Protein AF-A0A6C0K4X1-F1 (afdb_monomer)

Nearest PDB structures (foldseek):
  2qo4-assembly1_A  TM=7.470E-01  e=2.445E+00  Danio rerio
  8cht-assembly4_D  TM=3.781E-01  e=1.659E+00  Homo sapiens
  7yf1-assembly1_A  TM=4.188E-01  e=2.887E+00  Mus musculus

Structure (mmCIF, N/CA/C/O backbone):
data_AF-A0A6C0K4X1-F1
#
_entry.id   AF-A0A6C0K4X1-F1
#
loop_
_atom_site.group_PDB
_atom_site.id
_atom_site.type_symbol
_atom_site.label_atom_id
_atom_site.label_alt_id
_atom_site.label_comp_id
_atom_site.label_asym_id
_atom_site.label_entity_id
_atom_site.label_seq_id
_atom_site.pdbx_PDB_ins_code
_atom_site.Cartn_x
_atom_site.Cartn_y
_atom_site.Cartn_z
_atom_site.occupancy
_atom_site.B_iso_or_equiv
_atom_site.auth_seq_id
_atom_site.auth_comp_id
_atom_site.auth_asym_id
_atom_site.auth_atom_id
_atom_site.pdbx_PDB_model_num
ATOM 1 N N . MET A 1 1 ? -36.878 4.088 10.315 1.00 47.16 1 MET A N 1
ATOM 2 C CA . MET A 1 1 ? -35.437 4.393 10.457 1.00 47.16 1 MET A CA 1
ATOM 3 C C . MET A 1 1 ? -34.780 4.117 9.114 1.00 47.16 1 MET A C 1
ATOM 5 O O . MET A 1 1 ? -35.073 3.094 8.516 1.00 47.16 1 MET A O 1
ATOM 9 N N . SER A 1 2 ? -34.092 5.124 8.576 1.00 47.69 2 SER A N 1
ATOM 10 C CA . SER A 1 2 ? -33.962 5.392 7.135 1.00 47.69 2 SER A CA 1
ATOM 11 C C . SER A 1 2 ? -32.759 4.691 6.492 1.00 47.69 2 SER A C 1
ATOM 13 O O . SER A 1 2 ? -31.618 5.028 6.786 1.00 47.69 2 SER A O 1
ATOM 15 N N . THR A 1 3 ? -33.021 3.761 5.573 1.00 51.16 3 THR A N 1
ATOM 16 C CA . THR A 1 3 ? -32.042 3.069 4.712 1.00 51.16 3 THR A CA 1
ATOM 17 C C . THR A 1 3 ? -31.481 3.947 3.583 1.00 51.16 3 THR A C 1
ATOM 19 O O . THR A 1 3 ? -30.518 3.566 2.926 1.00 51.16 3 THR A O 1
ATOM 22 N N . ALA A 1 4 ? -32.034 5.144 3.363 1.00 44.00 4 ALA A N 1
ATOM 23 C CA . ALA A 1 4 ? -31.631 6.028 2.268 1.00 44.00 4 ALA A CA 1
ATOM 24 C C . ALA A 1 4 ? -30.317 6.794 2.531 1.00 44.00 4 ALA A C 1
ATOM 26 O O . ALA A 1 4 ? -29.646 7.207 1.589 1.00 44.00 4 ALA A O 1
ATOM 27 N N . ALA A 1 5 ? -29.923 6.977 3.796 1.00 45.34 5 ALA A N 1
ATOM 28 C CA . ALA A 1 5 ? -28.761 7.797 4.152 1.00 45.34 5 ALA A CA 1
ATOM 29 C C . ALA A 1 5 ? -27.414 7.129 3.811 1.00 45.34 5 ALA A C 1
ATOM 31 O O . ALA A 1 5 ? -26.460 7.813 3.440 1.00 45.34 5 ALA A O 1
ATOM 32 N N . THR A 1 6 ? -27.337 5.798 3.880 1.00 49.03 6 THR A N 1
ATOM 33 C CA . THR A 1 6 ? -26.091 5.046 3.657 1.00 49.03 6 THR A CA 1
ATOM 34 C C . THR A 1 6 ? -25.711 4.985 2.175 1.00 49.03 6 THR A C 1
ATOM 36 O O . THR A 1 6 ? -24.545 5.147 1.826 1.00 49.03 6 THR A O 1
ATOM 39 N N . ALA A 1 7 ? -26.697 4.842 1.282 1.00 43.00 7 ALA A N 1
ATOM 40 C CA . ALA A 1 7 ? -26.463 4.773 -0.164 1.00 43.00 7 ALA A CA 1
ATOM 41 C C . ALA A 1 7 ? -25.943 6.102 -0.748 1.00 43.00 7 ALA A C 1
ATOM 43 O O . ALA A 1 7 ? -25.093 6.108 -1.638 1.00 43.00 7 ALA A O 1
ATOM 44 N N . ILE A 1 8 ? -26.402 7.238 -0.209 1.00 45.62 8 ILE A N 1
ATOM 45 C CA . ILE A 1 8 ? -25.968 8.574 -0.643 1.00 45.62 8 ILE A CA 1
ATOM 46 C C . ILE A 1 8 ? -24.494 8.819 -0.269 1.00 45.62 8 ILE A C 1
ATOM 48 O O . ILE A 1 8 ? -23.747 9.400 -1.056 1.00 45.62 8 ILE A O 1
ATOM 52 N N . PHE A 1 9 ? -24.035 8.308 0.880 1.00 46.53 9 PHE A N 1
ATOM 53 C CA . PHE A 1 9 ? -22.636 8.428 1.310 1.00 46.53 9 PHE A CA 1
ATOM 54 C C . PHE A 1 9 ? -21.652 7.675 0.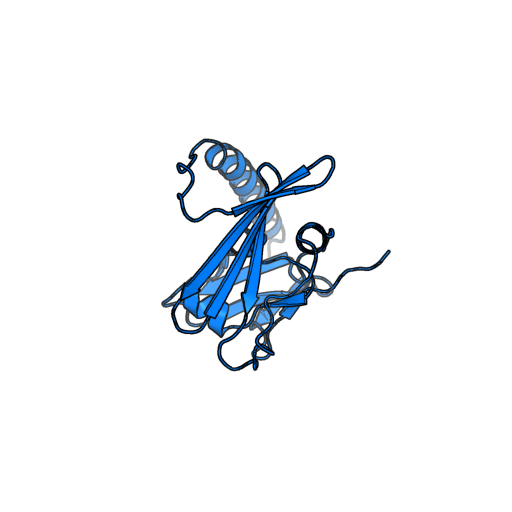396 1.00 46.53 9 PHE A C 1
ATOM 56 O O . PHE A 1 9 ? -20.567 8.187 0.112 1.00 46.53 9 PHE A O 1
ATOM 63 N N . CYS A 1 10 ? -22.031 6.499 -0.117 1.00 46.94 10 CYS A N 1
ATOM 64 C CA . CYS A 1 10 ? -21.198 5.723 -1.043 1.00 46.94 10 CYS A CA 1
ATOM 65 C C . CYS A 1 10 ? -21.019 6.425 -2.401 1.00 46.94 10 CYS A C 1
ATOM 67 O O . CYS A 1 10 ? -19.907 6.476 -2.927 1.00 46.94 10 CYS A O 1
ATOM 69 N N . ILE A 1 11 ? -22.084 7.028 -2.943 1.00 49.22 11 ILE A N 1
ATOM 70 C CA . ILE A 1 11 ? -22.049 7.707 -4.252 1.00 49.22 11 ILE A CA 1
ATOM 71 C C . ILE A 1 11 ? -21.223 9.002 -4.183 1.00 49.22 11 ILE A C 1
ATOM 73 O O . ILE A 1 11 ? -20.437 9.292 -5.087 1.00 49.22 11 ILE A O 1
ATOM 77 N N . VAL A 1 12 ? -21.335 9.760 -3.086 1.00 51.06 12 VAL A N 1
ATOM 78 C CA . VAL A 1 12 ? -20.541 10.985 -2.886 1.00 51.06 12 VAL A CA 1
ATOM 79 C C . VAL A 1 12 ? -19.050 10.663 -2.723 1.00 51.06 12 VAL A C 1
ATOM 81 O O . VAL A 1 12 ? -18.215 11.373 -3.286 1.00 51.06 12 VAL A O 1
ATOM 84 N N . ARG A 1 13 ? -18.694 9.567 -2.034 1.00 50.50 13 ARG A N 1
ATOM 85 C CA . ARG A 1 13 ? -17.297 9.105 -1.937 1.00 50.50 13 ARG A CA 1
ATOM 86 C C . ARG A 1 13 ? -16.724 8.697 -3.300 1.00 50.50 13 ARG A C 1
ATOM 88 O O . ARG A 1 13 ? -15.624 9.134 -3.628 1.00 50.50 13 ARG A O 1
ATOM 95 N N . ALA A 1 14 ? -17.482 7.972 -4.126 1.00 49.84 14 ALA A N 1
ATOM 96 C CA . ALA A 1 14 ? -17.052 7.595 -5.478 1.00 49.84 14 ALA A CA 1
ATOM 97 C C . ALA A 1 14 ? -16.777 8.816 -6.383 1.00 49.84 14 ALA A C 1
ATOM 99 O O . ALA A 1 14 ? -15.777 8.853 -7.096 1.00 49.84 14 ALA A O 1
ATOM 100 N N . ALA A 1 15 ? -17.603 9.866 -6.310 1.00 46.50 15 ALA A N 1
ATOM 101 C CA . ALA A 1 15 ? -17.414 11.080 -7.111 1.00 46.50 15 ALA A CA 1
ATOM 102 C C . ALA A 1 15 ? -16.182 11.916 -6.694 1.00 46.50 15 ALA A C 1
ATOM 104 O O . ALA A 1 15 ? -15.564 12.581 -7.531 1.00 46.50 15 ALA A O 1
ATOM 105 N N . ILE A 1 16 ? -15.799 11.880 -5.412 1.00 53.22 16 ILE A N 1
ATOM 106 C CA . ILE A 1 16 ? -14.590 12.552 -4.903 1.00 53.22 16 ILE A CA 1
ATOM 107 C C . ILE A 1 16 ? -13.319 11.823 -5.373 1.00 53.22 16 ILE A C 1
ATOM 109 O O . ILE A 1 16 ? -12.329 12.481 -5.701 1.00 53.22 16 ILE A O 1
ATOM 113 N N . ILE A 1 17 ? -13.367 10.491 -5.477 1.00 52.25 17 ILE A N 1
ATOM 114 C CA . ILE A 1 17 ? -12.267 9.655 -5.984 1.00 52.25 17 ILE A CA 1
ATOM 115 C C . ILE A 1 17 ? -11.949 10.009 -7.448 1.00 52.25 17 ILE A C 1
ATOM 117 O O . ILE A 1 17 ? -10.793 10.273 -7.777 1.00 52.25 17 ILE A O 1
ATOM 121 N N . VAL A 1 18 ? -12.969 10.155 -8.305 1.00 52.44 18 VAL A N 1
ATOM 122 C CA . VAL A 1 18 ? -12.783 10.491 -9.734 1.00 52.44 18 VAL A CA 1
ATOM 123 C C . VAL A 1 18 ? -12.169 11.884 -9.936 1.00 52.44 18 VAL A C 1
ATOM 125 O O . VAL A 1 18 ? -11.308 12.070 -10.795 1.00 52.44 18 VAL A O 1
ATOM 128 N N . LYS A 1 19 ? -12.555 12.879 -9.125 1.00 46.34 19 LYS A N 1
ATOM 129 C CA . LYS A 1 19 ? -11.988 14.238 -9.229 1.00 46.34 19 LYS A CA 1
ATOM 130 C C . LYS A 1 19 ? -10.528 14.323 -8.784 1.00 46.34 19 LYS A C 1
ATOM 132 O O . LYS A 1 19 ? -9.788 15.143 -9.320 1.00 46.34 19 LYS A O 1
ATOM 137 N N . ARG A 1 20 ? -10.108 13.503 -7.817 1.00 51.53 20 ARG A N 1
ATOM 138 C CA . ARG A 1 20 ? -8.706 13.451 -7.371 1.00 51.53 20 ARG A CA 1
ATOM 139 C C . ARG A 1 20 ? -7.795 12.750 -8.375 1.00 51.53 20 ARG A C 1
ATOM 141 O O . ARG A 1 20 ? -6.651 13.175 -8.517 1.00 51.53 20 ARG A O 1
ATOM 148 N N . TRP A 1 21 ? -8.321 11.776 -9.119 1.00 49.75 21 TRP A N 1
ATOM 149 C CA . TRP A 1 21 ? -7.597 11.082 -10.188 1.00 49.75 21 TRP A 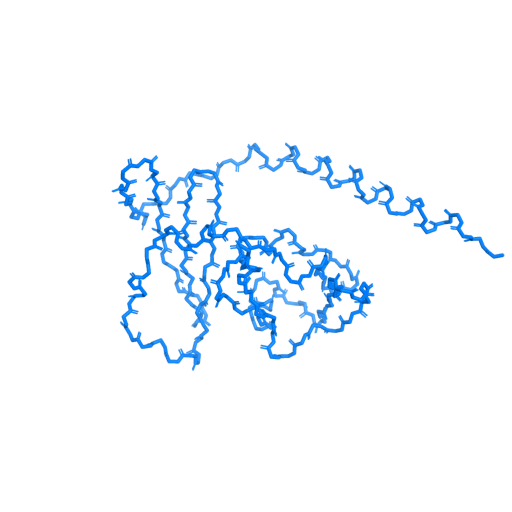CA 1
ATOM 150 C C . TRP A 1 21 ? -7.055 12.061 -11.246 1.00 49.75 21 TRP A C 1
ATOM 152 O O . TRP A 1 21 ? -5.888 11.999 -11.613 1.00 49.75 21 TRP A O 1
ATOM 162 N N . PHE A 1 22 ? -7.842 13.074 -11.627 1.00 44.03 22 PHE A N 1
ATOM 163 C CA . PHE A 1 22 ? -7.405 14.093 -12.593 1.00 44.03 22 PHE A CA 1
ATOM 164 C C . PHE A 1 22 ? -6.337 15.067 -12.071 1.00 44.03 22 PHE A C 1
ATOM 166 O O . PHE A 1 22 ? -5.578 15.615 -12.865 1.00 44.03 22 PHE A O 1
ATOM 173 N N . ALA A 1 23 ? -6.251 15.300 -10.759 1.00 47.38 23 ALA A N 1
ATOM 174 C CA . ALA A 1 23 ? -5.294 16.257 -10.198 1.00 47.38 23 ALA A CA 1
ATOM 175 C C . ALA A 1 23 ? -3.887 15.658 -10.007 1.00 47.38 23 ALA A C 1
ATOM 177 O O . ALA A 1 23 ? -2.899 16.393 -10.023 1.00 47.38 23 ALA A O 1
ATOM 178 N N . SER A 1 24 ? -3.784 14.333 -9.852 1.00 45.47 24 SER A N 1
ATOM 179 C CA . SER A 1 24 ? -2.508 13.639 -9.623 1.00 45.47 24 SER A CA 1
ATOM 180 C C . SER A 1 24 ? -1.648 13.503 -10.887 1.00 45.47 24 SER A C 1
ATOM 182 O O . SER A 1 24 ? -0.433 13.357 -10.788 1.00 45.47 24 SER A O 1
ATOM 184 N N . VAL A 1 25 ? -2.246 13.611 -12.075 1.00 46.22 25 VAL A N 1
ATOM 185 C CA . VAL A 1 25 ? -1.567 13.407 -13.370 1.00 46.22 25 VAL A CA 1
ATOM 186 C C . VAL A 1 25 ? -0.605 14.557 -13.735 1.00 46.22 25 VAL A C 1
ATOM 188 O O . VAL A 1 25 ? 0.241 14.410 -14.613 1.00 46.22 25 VAL A O 1
ATOM 191 N N . CYS A 1 26 ? -0.658 15.707 -13.052 1.00 41.03 26 CYS A N 1
ATOM 192 C CA . CYS A 1 26 ? 0.043 16.918 -13.508 1.00 41.03 26 CYS A CA 1
ATOM 193 C C . CYS A 1 26 ? 1.270 17.356 -12.688 1.00 41.03 26 CYS A C 1
ATOM 195 O O . CYS A 1 26 ? 1.823 18.416 -12.974 1.00 41.03 26 CYS A O 1
ATOM 197 N N . SER A 1 27 ? 1.738 16.582 -11.703 1.00 41.19 27 SER A N 1
ATOM 198 C CA . SER A 1 27 ? 2.916 16.957 -10.896 1.00 41.19 27 SER A CA 1
ATOM 199 C C . SER A 1 27 ? 4.064 15.966 -11.097 1.00 41.19 27 SER A C 1
ATOM 201 O O . SER A 1 27 ? 4.176 14.990 -10.364 1.00 41.19 27 SER A O 1
ATOM 203 N N . ARG A 1 28 ? 4.919 16.199 -12.103 1.00 49.94 28 ARG A N 1
ATOM 204 C CA . ARG A 1 28 ? 6.089 15.347 -12.383 1.00 49.94 28 ARG A CA 1
ATOM 205 C C . ARG A 1 28 ? 7.311 15.792 -11.561 1.00 49.94 28 ARG A C 1
ATOM 207 O O . ARG A 1 28 ? 7.795 16.902 -11.784 1.00 49.94 28 ARG A O 1
ATOM 214 N N . PRO A 1 29 ? 7.854 14.960 -10.657 1.00 49.75 29 PRO A N 1
ATOM 215 C CA . PRO A 1 29 ? 9.195 15.163 -10.122 1.00 49.75 29 PRO A CA 1
ATOM 216 C C . PRO A 1 29 ? 10.256 14.811 -11.179 1.00 49.75 29 PRO A C 1
ATOM 218 O O . PRO A 1 29 ? 10.095 13.875 -11.960 1.00 49.75 29 PRO A O 1
ATOM 221 N N . THR A 1 30 ? 11.350 15.571 -11.218 1.00 46.56 30 THR A N 1
ATOM 222 C CA . THR A 1 30 ? 12.516 15.281 -12.068 1.00 46.56 30 THR A CA 1
ATOM 223 C C . THR A 1 30 ? 13.251 14.020 -11.586 1.00 46.56 30 THR A C 1
ATOM 225 O O . THR A 1 30 ? 13.360 13.834 -10.372 1.00 46.56 30 THR A O 1
ATOM 228 N N . PRO A 1 31 ? 13.784 13.177 -12.491 1.00 51.06 31 PRO A N 1
ATOM 229 C CA . PRO A 1 31 ? 14.424 11.913 -12.125 1.00 51.06 31 PRO A CA 1
ATOM 230 C C . PRO A 1 31 ? 15.745 12.111 -11.358 1.00 51.06 31 PRO A C 1
ATOM 232 O O . PRO A 1 31 ? 16.574 12.943 -11.726 1.00 51.06 31 PRO A O 1
ATOM 235 N N . ASP A 1 32 ? 15.923 11.326 -10.293 1.00 58.66 32 ASP A N 1
ATOM 236 C CA . ASP A 1 32 ? 17.105 11.293 -9.420 1.00 58.66 32 ASP A CA 1
ATOM 237 C C . ASP A 1 32 ? 18.291 10.582 -10.120 1.00 58.66 32 ASP A C 1
ATOM 239 O O . ASP A 1 32 ? 18.096 9.533 -10.738 1.00 58.66 32 ASP A O 1
ATOM 243 N N . PRO A 1 33 ? 19.530 11.104 -10.039 1.00 50.38 33 PRO A N 1
ATOM 244 C CA . 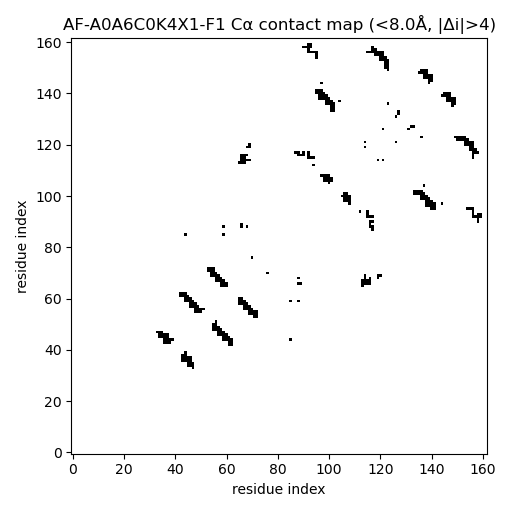PRO A 1 33 ? 20.710 10.514 -10.683 1.00 50.38 33 PRO A CA 1
ATOM 245 C C . PRO A 1 33 ? 21.122 9.118 -10.169 1.00 50.38 33 PRO A C 1
ATOM 247 O O . PRO A 1 33 ? 22.012 8.506 -10.755 1.00 50.38 33 PRO A O 1
ATOM 250 N N . SER A 1 34 ? 20.509 8.592 -9.105 1.00 63.88 34 SER A N 1
ATOM 251 C CA . SER A 1 34 ? 20.771 7.238 -8.583 1.00 63.88 34 SER A CA 1
ATOM 252 C C . SER A 1 34 ? 20.034 6.098 -9.312 1.00 63.88 34 SER A C 1
ATOM 254 O O . SER A 1 34 ? 20.190 4.933 -8.942 1.00 63.88 34 SER A O 1
ATOM 256 N N . ILE A 1 35 ? 19.251 6.408 -10.351 1.00 67.38 35 ILE A N 1
ATOM 257 C CA . ILE A 1 35 ? 18.452 5.438 -11.115 1.00 67.38 35 ILE A CA 1
ATOM 258 C C . ILE A 1 35 ? 19.334 4.619 -12.072 1.00 67.38 35 ILE A C 1
ATOM 260 O O . ILE A 1 35 ? 19.946 5.171 -12.988 1.00 67.38 35 ILE A O 1
ATOM 264 N N . GLN A 1 36 ? 19.348 3.290 -11.913 1.00 67.75 36 GLN A N 1
ATOM 265 C CA . GLN A 1 36 ? 19.890 2.377 -12.926 1.00 67.75 36 GLN A CA 1
ATOM 266 C C . GLN A 1 36 ? 18.785 2.039 -13.932 1.00 67.75 36 GLN A C 1
ATOM 268 O O . GLN A 1 36 ? 17.697 1.616 -13.542 1.00 67.75 36 GLN A O 1
ATOM 273 N N . LYS A 1 37 ? 19.054 2.256 -15.223 1.00 64.81 37 LYS A N 1
ATOM 274 C CA . LYS A 1 37 ? 18.162 1.852 -16.316 1.00 64.81 37 LYS A CA 1
ATOM 275 C C . LYS A 1 37 ? 18.549 0.453 -16.778 1.00 64.81 37 LYS A C 1
ATOM 277 O O . LYS A 1 37 ? 19.725 0.218 -17.053 1.00 64.81 37 LYS A O 1
ATOM 282 N N . VAL A 1 38 ? 17.573 -0.441 -16.862 1.00 65.00 38 VAL A N 1
ATOM 283 C CA . VAL A 1 38 ? 17.726 -1.780 -17.434 1.00 65.00 38 VAL A CA 1
ATOM 284 C C . VAL A 1 38 ? 16.834 -1.830 -18.669 1.00 65.00 38 VAL A C 1
ATOM 286 O O . VAL A 1 38 ? 15.630 -1.592 -18.580 1.00 65.00 38 VAL A O 1
ATOM 289 N N . GLU A 1 39 ? 17.444 -2.061 -19.827 1.00 57.88 39 GLU A N 1
ATOM 290 C CA . GLU A 1 39 ? 16.735 -2.228 -21.096 1.00 57.88 39 GLU A CA 1
ATOM 291 C C . GLU A 1 39 ? 16.543 -3.730 -21.335 1.00 57.88 39 GLU A C 1
ATOM 293 O O . GLU A 1 39 ? 17.520 -4.451 -21.533 1.00 57.88 39 GLU A O 1
ATOM 298 N N . GLU A 1 40 ? 15.296 -4.200 -21.282 1.00 59.09 40 GLU A N 1
ATOM 299 C CA . GLU A 1 40 ? 14.905 -5.558 -21.678 1.00 59.09 40 GLU A CA 1
ATOM 300 C C . GLU A 1 40 ? 13.870 -5.455 -22.801 1.00 59.09 40 GLU A C 1
ATOM 302 O O . GLU A 1 40 ? 12.795 -4.910 -22.570 1.00 59.09 40 GLU A O 1
ATOM 307 N N . ASP A 1 41 ? 14.254 -5.943 -23.988 1.00 57.75 41 ASP A N 1
ATOM 308 C CA . ASP A 1 41 ? 13.573 -6.261 -25.265 1.00 57.75 41 ASP A CA 1
ATOM 309 C C . ASP A 1 41 ? 12.215 -5.655 -25.697 1.00 57.75 41 ASP A C 1
ATOM 311 O O . ASP A 1 41 ? 11.848 -5.850 -26.848 1.00 57.75 41 ASP A O 1
ATOM 315 N N . GLU A 1 42 ? 11.501 -4.865 -24.897 1.00 62.81 42 GLU A N 1
ATOM 316 C CA . GLU A 1 42 ? 10.375 -3.999 -25.304 1.00 62.81 42 GLU A CA 1
ATOM 317 C C . GLU A 1 42 ? 9.912 -3.029 -24.190 1.00 62.81 42 GLU A C 1
ATOM 319 O O . GLU A 1 42 ? 9.092 -2.146 -24.446 1.00 62.81 42 GLU A O 1
ATOM 324 N N . HIS A 1 43 ? 10.468 -3.120 -22.970 1.00 64.19 43 HIS A N 1
ATOM 325 C CA . HIS A 1 43 ? 10.116 -2.263 -21.834 1.00 64.19 43 HIS A CA 1
ATOM 326 C C . HIS A 1 43 ? 11.361 -1.642 -21.185 1.00 64.19 43 HIS A C 1
ATOM 328 O O . HIS A 1 43 ? 12.360 -2.307 -20.914 1.00 64.19 43 HIS A O 1
ATOM 334 N N . THR A 1 44 ? 11.303 -0.335 -20.914 1.00 77.00 44 THR A N 1
ATOM 335 C CA . THR A 1 44 ? 12.358 0.355 -20.160 1.00 77.00 44 THR A CA 1
ATOM 336 C C . THR A 1 44 ? 12.023 0.300 -18.680 1.00 77.00 44 THR A C 1
ATOM 338 O O . THR A 1 44 ? 11.087 0.965 -18.235 1.00 77.00 44 THR A O 1
ATOM 341 N N . TYR A 1 45 ? 12.818 -0.443 -17.912 1.00 81.19 45 TYR A N 1
ATOM 342 C CA . TYR A 1 45 ? 12.702 -0.449 -16.462 1.00 81.19 45 TYR A CA 1
ATOM 343 C C . TYR A 1 45 ? 13.720 0.502 -15.843 1.00 81.19 45 TYR A C 1
ATOM 345 O O . TYR A 1 45 ? 14.874 0.613 -16.272 1.00 81.19 45 TYR A O 1
ATOM 353 N N . ALA A 1 46 ? 13.291 1.189 -14.793 1.00 85.50 46 ALA A N 1
ATOM 354 C CA . ALA A 1 46 ? 14.171 1.962 -13.933 1.00 85.50 46 ALA A CA 1
ATOM 355 C C . ALA A 1 46 ? 14.071 1.427 -12.511 1.00 85.50 46 ALA A C 1
ATOM 357 O O . ALA A 1 46 ? 12.977 1.260 -11.976 1.00 85.50 46 ALA A O 1
ATOM 358 N N . GLU A 1 47 ? 15.215 1.183 -11.884 1.00 87.62 47 GLU A N 1
ATOM 359 C CA . GLU A 1 47 ? 15.267 0.638 -10.534 1.00 87.62 47 GLU A CA 1
ATOM 360 C C . GLU A 1 47 ? 16.044 1.563 -9.598 1.00 87.62 47 GLU A C 1
ATOM 362 O O . GLU A 1 47 ? 17.095 2.112 -9.948 1.00 87.62 47 GLU A O 1
ATOM 367 N N . THR A 1 48 ? 15.530 1.719 -8.377 1.00 91.50 48 THR A N 1
ATOM 368 C CA . THR A 1 48 ? 16.247 2.363 -7.278 1.00 91.50 48 THR A CA 1
ATOM 369 C C . THR A 1 48 ? 16.142 1.563 -5.994 1.00 91.50 48 THR A C 1
ATOM 371 O O . THR A 1 48 ? 15.121 0.954 -5.671 1.00 91.50 48 THR A O 1
ATOM 374 N N . TRP A 1 49 ? 17.222 1.616 -5.222 1.00 90.00 49 TRP A N 1
ATOM 375 C CA . TRP A 1 49 ? 17.303 1.024 -3.897 1.00 90.00 49 TRP A CA 1
ATOM 376 C C . TRP A 1 49 ? 17.442 2.126 -2.862 1.00 90.00 49 TRP A C 1
ATOM 378 O O . TRP A 1 49 ? 18.314 2.988 -2.975 1.00 90.00 49 TRP A O 1
ATOM 388 N N . LYS A 1 50 ? 16.616 2.076 -1.820 1.00 92.31 50 LYS A N 1
ATOM 389 C CA . LYS A 1 50 ? 16.688 3.013 -0.698 1.00 92.31 50 LYS A CA 1
ATOM 390 C C . LYS A 1 50 ? 16.664 2.247 0.614 1.00 92.31 50 LYS A C 1
ATOM 392 O O . LYS A 1 50 ? 15.783 1.423 0.829 1.00 92.31 50 LYS A O 1
ATOM 397 N N . SER A 1 51 ? 17.604 2.542 1.508 1.00 90.25 51 SER A N 1
ATOM 398 C CA . SER A 1 51 ? 17.532 2.089 2.897 1.00 90.25 51 SER A CA 1
ATOM 399 C C . SER A 1 51 ? 17.071 3.234 3.787 1.00 90.25 51 SER A C 1
ATOM 401 O O . SER A 1 51 ? 17.575 4.352 3.679 1.00 90.25 51 SER A O 1
ATOM 403 N N . GLU A 1 52 ? 16.100 2.971 4.655 1.00 91.62 52 GLU A N 1
ATOM 404 C CA . GLU A 1 52 ? 15.580 3.962 5.589 1.00 91.62 52 GLU A CA 1
ATOM 405 C C . GLU A 1 52 ? 15.105 3.283 6.875 1.00 91.62 52 GLU A C 1
ATOM 407 O O . GLU A 1 52 ? 14.278 2.381 6.832 1.00 91.62 52 GLU A O 1
ATOM 412 N N . LYS A 1 53 ? 15.629 3.713 8.033 1.00 89.06 53 LYS A N 1
ATOM 413 C CA . LYS A 1 53 ? 15.262 3.187 9.368 1.00 89.06 53 LYS A CA 1
ATOM 414 C C . LYS A 1 53 ? 15.278 1.648 9.469 1.00 89.06 53 LYS A C 1
ATOM 416 O O . LYS A 1 53 ? 14.456 1.057 10.159 1.00 89.06 53 LYS A O 1
ATOM 421 N N . GLY A 1 54 ? 16.218 1.000 8.780 1.00 87.75 54 GLY A N 1
ATOM 422 C CA . GLY A 1 54 ? 16.351 -0.461 8.749 1.00 87.75 54 GLY A CA 1
ATOM 423 C C . GLY A 1 54 ? 15.484 -1.159 7.698 1.00 87.75 54 GLY A C 1
ATOM 424 O O . GLY A 1 54 ? 15.768 -2.303 7.361 1.00 87.75 54 GLY A O 1
ATOM 425 N N . PHE A 1 55 ? 14.495 -0.478 7.120 1.00 91.31 55 PHE A N 1
ATOM 426 C CA . PHE A 1 55 ? 13.820 -0.966 5.924 1.00 91.31 55 PHE A CA 1
ATOM 427 C C . PHE A 1 55 ? 14.737 -0.821 4.714 1.00 91.31 55 PHE A C 1
ATOM 429 O O . PHE A 1 55 ? 15.545 0.111 4.619 1.00 91.31 55 PHE A O 1
ATOM 436 N N . MET A 1 56 ? 14.574 -1.730 3.764 1.00 91.75 56 MET A N 1
ATOM 437 C CA . MET A 1 56 ? 15.115 -1.582 2.423 1.00 91.75 56 MET A CA 1
ATOM 438 C C . MET A 1 56 ? 13.954 -1.624 1.434 1.00 91.75 56 MET A C 1
ATOM 440 O O . MET A 1 56 ? 13.092 -2.496 1.503 1.00 91.75 56 MET A O 1
ATOM 444 N N . PHE A 1 57 ? 13.926 -0.646 0.539 1.00 92.69 57 PHE A N 1
ATOM 445 C CA . PHE A 1 57 ? 12.917 -0.483 -0.493 1.00 92.69 57 PHE A CA 1
ATOM 446 C C . PHE A 1 57 ? 13.577 -0.668 -1.850 1.00 92.69 57 PHE A C 1
ATOM 448 O O . PHE A 1 57 ? 14.565 0.005 -2.153 1.00 92.69 57 PHE A O 1
ATOM 455 N N . GLN A 1 58 ? 13.004 -1.549 -2.657 1.00 91.81 58 GLN A N 1
ATOM 456 C CA . GLN A 1 58 ? 13.324 -1.692 -4.069 1.00 91.81 58 GLN A CA 1
ATOM 457 C C . GLN A 1 58 ? 12.173 -1.080 -4.852 1.00 91.81 58 GLN A C 1
ATOM 459 O O . GLN A 1 58 ? 11.060 -1.603 -4.824 1.00 91.81 58 GLN A O 1
ATOM 464 N N . THR A 1 59 ? 12.419 0.062 -5.483 1.00 92.94 59 THR A N 1
ATOM 465 C CA . THR A 1 59 ? 11.429 0.714 -6.339 1.00 92.94 59 THR A CA 1
ATOM 466 C C . THR A 1 59 ? 11.739 0.362 -7.778 1.00 92.94 59 THR A C 1
ATOM 468 O O . THR A 1 59 ? 12.834 0.655 -8.252 1.00 92.94 59 THR A O 1
ATOM 471 N N . VAL A 1 60 ? 10.768 -0.231 -8.459 1.00 92.00 60 VAL A N 1
ATOM 472 C CA . VAL A 1 60 ? 10.836 -0.532 -9.884 1.00 92.00 60 VAL A CA 1
ATOM 473 C C . VAL A 1 60 ? 9.788 0.317 -10.590 1.00 92.00 60 VAL A C 1
ATOM 475 O O . VAL A 1 60 ? 8.647 0.424 -10.135 1.00 92.00 60 VAL A O 1
ATOM 478 N N . TRP A 1 61 ? 10.201 0.945 -11.679 1.00 91.25 61 TRP A N 1
ATOM 479 C CA . TRP A 1 61 ? 9.360 1.740 -12.557 1.00 91.25 61 TRP A CA 1
ATOM 480 C C . TRP A 1 61 ? 9.229 1.028 -13.898 1.00 91.25 61 TRP A C 1
ATOM 482 O O . TRP A 1 61 ? 10.240 0.574 -14.438 1.00 91.25 61 TRP A O 1
ATOM 492 N N . GLN A 1 62 ? 8.010 0.975 -14.422 1.00 88.62 62 GLN A N 1
ATOM 493 C CA . GLN A 1 62 ? 7.693 0.552 -15.782 1.00 88.62 62 GLN A CA 1
ATOM 494 C C . GLN A 1 62 ? 6.760 1.613 -16.360 1.00 88.62 62 GLN A C 1
ATOM 496 O O . GLN A 1 62 ? 5.665 1.818 -15.847 1.00 88.62 62 GLN A O 1
ATOM 501 N N . ASP A 1 63 ? 7.222 2.335 -17.379 1.00 88.44 63 ASP A N 1
ATOM 502 C CA . ASP A 1 63 ? 6.503 3.476 -17.954 1.00 88.44 63 ASP A CA 1
ATOM 503 C C . ASP A 1 63 ? 6.126 4.542 -16.898 1.00 88.44 63 ASP A C 1
ATOM 505 O O . ASP A 1 63 ? 7.010 5.229 -16.375 1.00 88.44 63 ASP A O 1
ATOM 509 N N . GLU A 1 64 ? 4.836 4.703 -16.582 1.00 87.56 64 GLU A N 1
ATOM 510 C CA . GLU A 1 64 ? 4.340 5.607 -15.528 1.00 87.56 64 GLU A CA 1
ATOM 511 C C . GLU A 1 64 ? 4.001 4.872 -14.216 1.00 87.56 64 GLU A C 1
ATOM 513 O O . GLU A 1 64 ? 3.787 5.516 -13.184 1.00 87.56 64 GLU A O 1
ATOM 518 N N . ASP A 1 65 ? 4.010 3.537 -14.230 1.00 89.56 65 ASP A N 1
ATOM 519 C CA . ASP A 1 65 ? 3.677 2.706 -13.083 1.00 89.56 65 ASP A CA 1
ATOM 520 C C . ASP A 1 6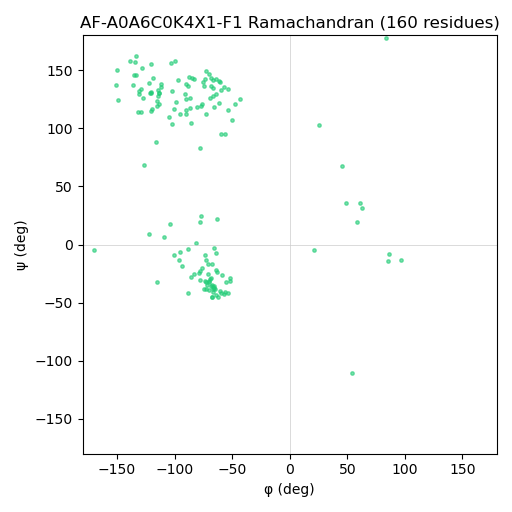5 ? 4.882 2.487 -12.170 1.00 89.56 65 ASP A C 1
ATOM 522 O O . ASP A 1 65 ? 6.035 2.329 -12.586 1.00 89.56 65 ASP A O 1
ATOM 526 N N . LYS A 1 66 ? 4.593 2.453 -10.869 1.00 93.69 66 LYS A N 1
ATOM 527 C CA . LYS A 1 66 ? 5.588 2.314 -9.809 1.00 93.69 66 LYS A CA 1
ATOM 528 C C . LYS A 1 66 ? 5.211 1.173 -8.882 1.00 93.69 66 LYS A C 1
ATOM 530 O O . LYS A 1 66 ? 4.154 1.208 -8.252 1.00 93.69 66 LYS A O 1
ATOM 535 N N . LYS A 1 67 ? 6.137 0.236 -8.690 1.00 94.69 67 LYS A N 1
ATOM 536 C CA . LYS A 1 67 ? 6.035 -0.825 -7.684 1.00 94.69 67 LYS A CA 1
ATOM 537 C C . LYS A 1 67 ? 7.175 -0.731 -6.680 1.00 94.69 67 LYS A C 1
ATOM 539 O O . LYS A 1 67 ? 8.295 -0.351 -7.012 1.00 94.69 67 LYS A O 1
ATOM 544 N N . VAL A 1 68 ? 6.876 -1.036 -5.422 1.00 94.88 68 VAL A N 1
ATOM 545 C CA . VAL A 1 68 ? 7.811 -0.955 -4.301 1.00 94.88 68 VAL A CA 1
ATOM 546 C C . VAL A 1 68 ? 7.779 -2.265 -3.534 1.00 94.88 68 VAL A C 1
ATOM 548 O O . VAL A 1 68 ? 6.787 -2.598 -2.887 1.00 94.88 68 VAL A O 1
ATOM 551 N N . ARG A 1 69 ? 8.892 -2.995 -3.562 1.00 92.94 69 ARG A N 1
ATOM 552 C CA . ARG A 1 69 ? 9.105 -4.159 -2.702 1.00 92.94 69 ARG A CA 1
ATOM 553 C C . ARG A 1 69 ? 9.770 -3.734 -1.405 1.00 92.94 69 ARG A C 1
ATOM 555 O O . ARG A 1 69 ? 10.673 -2.892 -1.404 1.00 92.94 69 ARG A O 1
ATOM 562 N N . VAL A 1 70 ? 9.298 -4.309 -0.306 1.00 93.12 70 VAL A N 1
ATOM 563 C CA . VAL A 1 70 ? 9.725 -3.952 1.049 1.00 93.12 70 VAL A CA 1
ATOM 564 C C . VAL A 1 70 ? 10.464 -5.122 1.668 1.00 93.12 70 VAL A C 1
ATOM 566 O O . VAL A 1 70 ? 9.970 -6.243 1.671 1.00 93.12 70 VAL A O 1
ATOM 569 N N . PHE A 1 71 ? 11.634 -4.840 2.229 1.00 91.50 71 PHE A N 1
ATOM 570 C CA . PHE A 1 71 ? 12.417 -5.790 3.007 1.00 91.50 71 PHE A CA 1
ATOM 571 C C . PHE A 1 71 ? 12.500 -5.293 4.449 1.00 91.50 71 PHE A C 1
ATOM 573 O O . PHE A 1 71 ? 12.933 -4.159 4.701 1.00 91.50 71 PHE A O 1
ATOM 580 N N . TYR A 1 72 ? 12.070 -6.135 5.388 1.00 91.44 72 TYR A N 1
ATOM 581 C CA . TYR A 1 72 ? 12.036 -5.800 6.808 1.00 91.44 72 TYR A CA 1
ATOM 582 C C . TYR A 1 72 ? 13.408 -6.030 7.465 1.00 91.44 72 TYR A C 1
ATOM 584 O O . TYR A 1 72 ? 14.073 -7.015 7.155 1.00 91.44 72 TYR A O 1
ATOM 592 N N . PRO A 1 73 ? 13.831 -5.172 8.414 1.00 85.38 73 PRO A N 1
ATOM 593 C CA . PRO A 1 73 ? 15.175 -5.227 9.002 1.00 85.38 73 PRO A CA 1
ATOM 594 C C . PRO A 1 73 ? 15.543 -6.547 9.699 1.00 85.38 73 PRO A C 1
ATOM 596 O O . PRO A 1 73 ? 16.725 -6.857 9.825 1.00 85.38 73 PRO A O 1
ATOM 599 N N . TYR A 1 74 ? 14.552 -7.291 10.198 1.00 81.69 74 TYR A N 1
ATOM 600 C CA . TYR A 1 74 ? 14.745 -8.547 10.933 1.00 81.69 74 TYR A CA 1
ATOM 601 C C . TYR A 1 74 ? 14.612 -9.794 10.062 1.00 81.69 74 TYR A C 1
ATOM 603 O O . TYR A 1 74 ? 14.982 -10.885 10.494 1.00 81.69 74 TYR A O 1
ATOM 611 N N . GLU A 1 75 ? 14.082 -9.659 8.850 1.00 78.25 75 GLU A N 1
ATOM 612 C CA . GLU A 1 75 ? 14.158 -10.739 7.884 1.00 78.25 75 GLU A CA 1
ATOM 613 C C . GLU A 1 75 ? 15.612 -10.766 7.438 1.00 78.25 75 GLU A C 1
ATOM 615 O O . GLU A 1 75 ? 16.103 -9.793 6.869 1.00 78.25 75 GLU A O 1
ATOM 620 N N . GLU A 1 76 ? 16.345 -11.831 7.785 1.00 59.00 76 GLU A N 1
ATOM 621 C CA . GLU A 1 76 ? 17.698 -12.032 7.280 1.00 59.00 76 GLU A CA 1
ATOM 622 C C . GLU A 1 76 ? 17.614 -12.020 5.757 1.00 59.00 76 GLU A C 1
ATOM 624 O O . GLU A 1 76 ? 17.316 -13.030 5.116 1.00 59.00 76 GLU A O 1
ATOM 629 N N . ILE A 1 77 ? 17.870 -10.849 5.173 1.00 56.69 77 ILE A N 1
ATOM 630 C CA . ILE A 1 77 ? 18.103 -10.681 3.755 1.00 56.69 77 ILE A CA 1
ATOM 631 C C . ILE A 1 77 ? 19.317 -11.562 3.510 1.00 56.69 77 ILE A C 1
ATOM 633 O O . ILE A 1 77 ? 20.456 -11.159 3.768 1.00 56.69 77 ILE A O 1
ATOM 637 N N . ARG A 1 78 ? 19.091 -12.810 3.081 1.00 52.22 78 ARG A N 1
ATOM 638 C CA . ARG A 1 78 ? 20.133 -13.637 2.485 1.00 52.22 78 ARG A CA 1
ATOM 639 C C . ARG A 1 78 ? 20.739 -12.728 1.432 1.00 52.22 78 ARG A C 1
ATOM 641 O O . ARG A 1 78 ? 20.062 -12.398 0.471 1.00 52.22 78 ARG A O 1
ATOM 648 N N . ARG A 1 79 ? 21.952 -12.240 1.709 1.00 48.47 79 ARG A N 1
ATOM 649 C CA . ARG A 1 79 ? 22.560 -10.970 1.252 1.00 48.47 79 ARG A CA 1
ATOM 650 C C . ARG A 1 79 ? 22.786 -10.830 -0.258 1.00 48.47 79 ARG A C 1
ATOM 652 O O . ARG A 1 79 ? 23.649 -10.072 -0.692 1.00 48.47 79 ARG A O 1
ATOM 659 N N . ARG A 1 80 ? 22.070 -11.581 -1.081 1.00 51.00 80 ARG A N 1
ATOM 660 C CA . ARG A 1 80 ? 22.014 -11.381 -2.516 1.00 51.00 80 ARG A CA 1
ATOM 661 C C . ARG A 1 80 ? 20.855 -10.435 -2.778 1.00 51.00 80 ARG A C 1
ATOM 663 O O . ARG A 1 80 ? 19.739 -10.713 -2.349 1.00 51.00 80 ARG A O 1
ATOM 670 N N . ARG A 1 81 ? 21.134 -9.328 -3.479 1.00 57.94 81 ARG A N 1
ATOM 671 C CA . ARG A 1 81 ? 20.082 -8.596 -4.194 1.00 57.94 81 ARG A CA 1
ATOM 672 C C . ARG A 1 81 ? 19.226 -9.662 -4.885 1.00 57.94 81 ARG A C 1
ATOM 674 O O . ARG A 1 81 ? 19.831 -10.523 -5.538 1.00 57.94 81 ARG A O 1
ATOM 681 N N . PRO A 1 82 ? 17.901 -9.688 -4.667 1.00 56.62 82 PRO A N 1
ATOM 682 C CA . PRO A 1 82 ? 17.041 -10.622 -5.366 1.00 56.62 82 PRO A CA 1
ATOM 683 C C . PRO A 1 82 ? 17.415 -10.560 -6.842 1.00 56.62 82 PRO A C 1
ATOM 685 O O . PRO A 1 82 ? 17.406 -9.490 -7.436 1.00 56.62 82 PRO A O 1
ATOM 688 N N . THR A 1 83 ? 17.821 -11.692 -7.409 1.00 58.78 83 THR A N 1
ATOM 689 C CA . THR A 1 83 ? 18.065 -11.823 -8.855 1.00 58.78 83 THR A CA 1
ATOM 690 C C . THR A 1 83 ? 16.731 -11.969 -9.593 1.00 58.78 83 THR A C 1
ATOM 692 O O . THR A 1 83 ? 16.680 -12.516 -10.687 1.00 58.78 83 THR A O 1
ATOM 695 N N . ASP A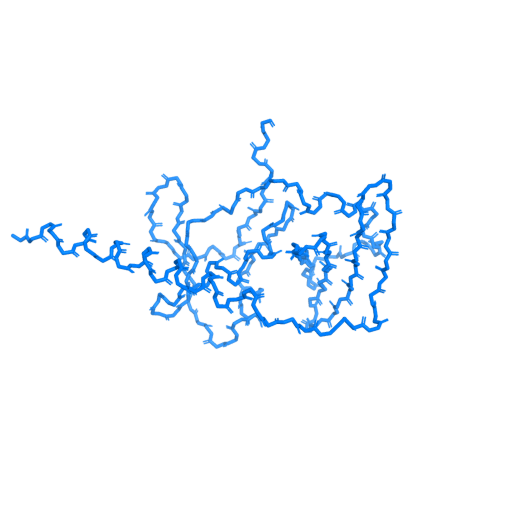 1 84 ? 15.636 -11.567 -8.945 1.00 65.56 84 ASP A N 1
ATOM 696 C CA . ASP A 1 84 ? 14.322 -11.571 -9.549 1.00 65.56 84 ASP A CA 1
ATOM 697 C C . ASP A 1 84 ? 14.321 -10.530 -10.658 1.00 65.56 84 ASP A C 1
ATOM 699 O O . ASP A 1 84 ? 14.690 -9.376 -10.439 1.00 65.56 84 ASP A O 1
ATOM 703 N N . GLU A 1 85 ? 13.898 -10.961 -11.838 1.00 75.00 85 GLU A N 1
ATOM 704 C CA . GLU A 1 85 ? 13.679 -10.077 -12.973 1.00 75.00 85 GLU A CA 1
ATOM 705 C C . GLU A 1 85 ? 12.672 -8.975 -12.585 1.00 75.00 85 GLU A C 1
ATOM 707 O O . GLU A 1 85 ? 11.639 -9.284 -11.971 1.00 75.00 85 GLU A O 1
ATOM 712 N N . PRO A 1 86 ? 12.936 -7.699 -12.934 1.00 74.31 86 PRO A N 1
ATOM 713 C CA . PRO A 1 86 ? 12.036 -6.570 -12.673 1.00 74.31 86 PRO A CA 1
ATOM 714 C C . PRO A 1 86 ? 10.596 -6.793 -13.160 1.00 74.31 86 PRO A C 1
ATOM 716 O O . PRO A 1 86 ? 9.647 -6.309 -12.544 1.00 74.31 86 PRO A O 1
ATOM 719 N N . SER A 1 87 ? 10.417 -7.592 -14.212 1.00 75.88 87 SER A N 1
ATOM 720 C CA . SER A 1 87 ? 9.115 -8.004 -14.751 1.00 75.88 87 SER A CA 1
ATOM 721 C C . SER A 1 87 ? 8.199 -8.663 -13.707 1.00 75.88 87 SER A C 1
ATOM 723 O O . SER A 1 87 ? 6.983 -8.475 -13.730 1.00 75.88 87 SER A O 1
ATOM 725 N N . ARG A 1 88 ? 8.759 -9.375 -12.718 1.00 80.00 88 ARG A N 1
ATOM 726 C CA . ARG A 1 88 ? 7.980 -10.059 -11.667 1.00 80.00 88 ARG A CA 1
ATOM 727 C C . ARG A 1 88 ? 7.250 -9.106 -10.719 1.00 80.00 88 ARG A C 1
ATOM 729 O O . ARG A 1 88 ? 6.360 -9.541 -9.993 1.00 80.00 88 ARG A O 1
ATOM 736 N N . PHE A 1 89 ? 7.627 -7.828 -10.696 1.00 79.56 89 PHE A N 1
ATOM 737 C CA . PHE A 1 89 ? 7.021 -6.815 -9.827 1.00 79.56 89 PHE A CA 1
ATOM 738 C C . PHE A 1 89 ? 5.679 -6.320 -10.364 1.00 79.56 89 PHE A C 1
ATOM 740 O O . PHE A 1 89 ? 4.837 -5.866 -9.590 1.00 79.56 89 PHE A O 1
ATOM 747 N N . PHE A 1 90 ? 5.486 -6.440 -11.675 1.00 82.81 90 PHE A N 1
ATOM 748 C CA . PHE A 1 90 ? 4.298 -5.990 -12.392 1.00 82.81 90 PHE A CA 1
ATOM 749 C C . PHE A 1 90 ? 3.378 -7.154 -12.765 1.00 82.81 90 PHE A C 1
ATOM 751 O O . PHE A 1 90 ? 2.499 -7.011 -13.605 1.00 82.81 90 PHE A O 1
ATOM 758 N N . VAL A 1 91 ? 3.548 -8.313 -12.116 1.00 85.69 91 VAL A N 1
ATOM 759 C CA . VAL A 1 91 ? 2.542 -9.376 -12.174 1.00 85.69 91 VAL A CA 1
ATOM 760 C C . VAL A 1 91 ? 1.246 -8.829 -11.585 1.00 85.69 91 VAL A C 1
ATOM 762 O O . VAL A 1 91 ? 1.217 -8.410 -10.421 1.00 85.69 91 VAL A O 1
ATOM 765 N N . ASP A 1 92 ? 0.189 -8.849 -12.394 1.00 83.31 92 ASP A N 1
ATOM 766 C CA . ASP A 1 92 ? -1.143 -8.426 -11.986 1.00 83.31 92 ASP A CA 1
ATOM 767 C C . ASP A 1 92 ? -1.566 -9.168 -10.715 1.00 83.31 92 ASP A C 1
ATOM 769 O O . ASP A 1 92 ? -1.733 -10.388 -10.689 1.00 83.31 92 ASP A O 1
ATOM 773 N N . CYS A 1 93 ? -1.747 -8.412 -9.639 1.00 87.50 93 CYS A N 1
ATOM 774 C CA . CYS A 1 93 ? -2.271 -8.902 -8.375 1.00 87.50 93 CYS A CA 1
ATOM 775 C C . CYS A 1 93 ? -3.311 -7.918 -7.851 1.00 87.50 93 CYS A C 1
ATOM 777 O O . CYS A 1 93 ? -3.219 -6.704 -8.060 1.00 87.50 93 CYS A O 1
ATOM 779 N N . LYS A 1 94 ? -4.335 -8.446 -7.184 1.00 89.19 94 LYS A N 1
ATOM 780 C CA . LYS A 1 94 ? -5.362 -7.614 -6.564 1.00 89.19 94 LYS A CA 1
ATOM 781 C C . LYS A 1 94 ? -4.920 -7.228 -5.157 1.00 89.19 94 LYS A C 1
ATOM 783 O O . LYS A 1 94 ? -4.312 -8.047 -4.467 1.00 89.19 94 LYS A O 1
ATOM 788 N N . PRO A 1 95 ? -5.236 -6.007 -4.697 1.00 91.62 95 PRO A N 1
ATOM 789 C CA . PRO A 1 95 ? -5.028 -5.668 -3.302 1.00 91.62 95 PRO A CA 1
ATOM 790 C C . PRO A 1 95 ? -5.854 -6.626 -2.429 1.00 91.62 95 PRO A C 1
ATOM 792 O O . PRO A 1 95 ? -7.048 -6.805 -2.686 1.00 91.62 95 PRO A O 1
ATOM 795 N N . PRO A 1 96 ? -5.270 -7.212 -1.372 1.00 93.06 96 PRO A N 1
ATOM 796 C CA . PRO A 1 96 ? -5.984 -8.121 -0.474 1.00 93.06 96 PRO A CA 1
ATOM 797 C C . PRO A 1 96 ? -6.908 -7.379 0.515 1.00 93.06 96 PRO A C 1
ATOM 799 O O . PRO A 1 96 ? -7.230 -7.875 1.591 1.00 93.06 96 PRO A O 1
ATOM 802 N N . TRP A 1 97 ? -7.348 -6.172 0.157 1.00 94.44 97 TRP A N 1
ATOM 803 C CA . TRP A 1 97 ? -8.249 -5.310 0.914 1.00 94.44 97 TRP A CA 1
ATOM 804 C C . TRP A 1 97 ? -9.063 -4.441 -0.046 1.00 94.44 97 TRP A C 1
ATOM 806 O O . TRP A 1 97 ? -8.578 -4.037 -1.103 1.00 94.44 97 TRP A O 1
ATOM 816 N N . PHE A 1 98 ? -10.286 -4.082 0.348 1.00 94.00 98 PHE A N 1
ATOM 817 C CA . PHE A 1 98 ? -11.046 -3.033 -0.350 1.00 94.00 98 PHE A CA 1
ATOM 818 C C . PHE A 1 98 ? -10.716 -1.630 0.144 1.00 94.00 98 PHE A C 1
ATOM 820 O O . PHE A 1 98 ? -10.874 -0.654 -0.585 1.00 94.00 98 PHE A O 1
ATOM 827 N N . PHE A 1 99 ? -10.302 -1.533 1.401 1.00 96.06 99 PHE A N 1
ATOM 828 C CA . PHE A 1 99 ? -10.033 -0.280 2.078 1.00 96.06 99 PHE A CA 1
ATOM 829 C C . PHE A 1 99 ? -8.964 -0.519 3.131 1.00 96.06 99 PHE A C 1
ATOM 831 O O . PHE A 1 99 ? -9.054 -1.499 3.869 1.00 96.06 99 PHE A O 1
ATOM 838 N N . ILE A 1 100 ? -8.003 0.395 3.225 1.00 96.75 100 ILE A N 1
ATOM 839 C CA . ILE A 1 100 ? -7.133 0.532 4.391 1.00 96.75 100 ILE A CA 1
ATOM 840 C C . ILE A 1 100 ? -7.302 1.939 4.932 1.00 96.75 100 ILE A C 1
ATOM 842 O O . ILE A 1 100 ? -7.179 2.918 4.193 1.00 96.75 100 ILE A O 1
ATOM 846 N N . GLY A 1 101 ? -7.528 2.036 6.238 1.00 96.25 101 GLY A N 1
ATOM 847 C CA . GLY A 1 101 ? -7.601 3.311 6.924 1.00 96.25 101 GLY A CA 1
ATOM 848 C C . GLY A 1 101 ? -6.811 3.341 8.221 1.00 96.25 101 GLY A C 1
ATOM 849 O O . GLY A 1 101 ? -6.569 2.315 8.857 1.00 96.25 101 GLY A O 1
ATOM 850 N N . CYS A 1 102 ? -6.447 4.551 8.626 1.00 95.75 102 CYS A N 1
ATOM 851 C CA . CYS A 1 102 ? -5.867 4.847 9.933 1.00 95.75 102 CYS A CA 1
ATOM 852 C C . CYS A 1 102 ? -6.745 5.846 10.696 1.00 95.75 102 CYS A C 1
ATOM 854 O O . CYS A 1 102 ? -7.471 6.610 10.064 1.00 95.75 102 CYS A O 1
ATOM 856 N N . ASP A 1 103 ? -6.672 5.838 12.032 1.00 90.69 103 ASP A N 1
ATOM 857 C CA . ASP A 1 103 ? -7.183 6.856 12.973 1.00 90.69 103 ASP A CA 1
ATOM 858 C C . ASP A 1 103 ? -8.358 7.727 12.472 1.00 90.69 103 ASP A C 1
ATOM 860 O O . ASP A 1 103 ? -8.172 8.704 11.749 1.00 90.69 103 ASP A O 1
ATOM 864 N N . ASN A 1 104 ? -9.582 7.437 12.928 1.00 86.31 104 ASN A N 1
ATOM 865 C CA . ASN A 1 104 ? -10.821 8.077 12.443 1.00 86.31 104 ASN A CA 1
ATOM 866 C C . ASN A 1 104 ? -11.114 7.815 10.951 1.00 86.31 104 ASN A C 1
ATOM 868 O O . ASN A 1 104 ? -11.714 8.652 10.275 1.00 86.31 104 ASN A O 1
ATOM 872 N N . SER A 1 105 ? -10.706 6.648 10.444 1.00 85.38 105 SER A N 1
ATOM 873 C CA . SER A 1 105 ? -11.031 6.167 9.093 1.00 85.38 105 SER A CA 1
ATOM 874 C C . SER A 1 105 ? -10.512 7.074 7.968 1.00 85.38 105 SER A C 1
ATOM 876 O O . SER A 1 105 ? -11.166 7.231 6.932 1.00 85.38 105 SER A O 1
ATOM 878 N N . VAL A 1 106 ? -9.331 7.671 8.157 1.00 95.31 106 VAL A N 1
ATOM 879 C CA . VAL A 1 106 ? -8.593 8.339 7.080 1.00 95.31 106 VAL A CA 1
ATOM 880 C C . VAL A 1 106 ? -8.159 7.280 6.075 1.00 95.31 106 VAL A C 1
ATOM 882 O O . VAL A 1 106 ? -7.404 6.378 6.422 1.00 95.31 106 VAL A O 1
ATOM 885 N N . ASP A 1 107 ? -8.644 7.399 4.842 1.00 96.19 107 ASP A N 1
ATOM 886 C CA . ASP A 1 107 ? -8.358 6.469 3.748 1.00 96.19 107 ASP A CA 1
ATOM 887 C C . ASP A 1 107 ? -6.895 6.564 3.294 1.00 96.19 107 ASP A C 1
ATOM 889 O O . ASP A 1 107 ? -6.414 7.651 2.961 1.00 96.19 107 ASP A O 1
ATOM 893 N N . ARG A 1 108 ? -6.209 5.419 3.280 1.00 96.88 108 ARG A N 1
ATOM 894 C CA . ARG A 1 108 ? -4.817 5.229 2.844 1.00 96.88 108 ARG A CA 1
ATOM 895 C C . ARG A 1 108 ? -4.686 4.204 1.724 1.00 96.88 108 ARG A C 1
ATOM 897 O O . ARG A 1 108 ? -3.575 3.838 1.354 1.00 96.88 108 ARG A O 1
ATOM 904 N N . THR A 1 109 ? -5.804 3.756 1.161 1.00 96.06 109 THR A N 1
ATOM 905 C CA . THR A 1 109 ? -5.846 2.670 0.175 1.00 96.06 109 THR A CA 1
ATOM 906 C C . THR A 1 109 ? -4.971 2.976 -1.041 1.00 96.06 109 THR A C 1
ATOM 908 O O . THR A 1 109 ? -4.206 2.121 -1.474 1.00 96.06 109 THR A O 1
ATOM 911 N N . MET A 1 110 ? -5.019 4.214 -1.546 1.00 95.00 110 MET A N 1
ATOM 912 C CA . MET A 1 110 ? -4.235 4.634 -2.717 1.00 95.00 110 MET A CA 1
ATOM 913 C C . MET A 1 110 ? -2.772 4.918 -2.397 1.00 95.00 110 MET A C 1
ATOM 915 O O . MET A 1 110 ? -1.902 4.665 -3.222 1.00 95.00 110 MET A O 1
ATOM 919 N N . ASP A 1 111 ? -2.473 5.366 -1.177 1.00 96.56 111 ASP A N 1
ATOM 920 C CA . ASP A 1 111 ? -1.086 5.574 -0.755 1.00 96.56 111 ASP A CA 1
ATOM 921 C C . ASP A 1 111 ? -0.301 4.240 -0.716 1.00 96.56 111 ASP A C 1
ATOM 923 O O . ASP A 1 111 ? 0.931 4.230 -0.791 1.00 96.56 111 ASP A O 1
ATOM 927 N N . LEU A 1 112 ? -1.014 3.110 -0.611 1.00 96.50 112 LEU A N 1
ATOM 928 C CA . LEU A 1 112 ? -0.452 1.761 -0.562 1.00 96.50 112 LEU A CA 1
ATOM 929 C C . LEU A 1 112 ? -0.406 1.039 -1.917 1.00 96.50 112 LEU A C 1
ATOM 931 O O . LEU A 1 112 ? 0.215 -0.018 -2.002 1.00 96.50 112 LEU A O 1
ATOM 935 N N . GLU A 1 113 ? -0.984 1.604 -2.978 1.00 94.94 113 GLU A N 1
ATOM 936 C CA . GLU A 1 113 ? -1.020 0.997 -4.318 1.00 94.94 113 GLU A CA 1
ATOM 937 C C . GLU A 1 113 ? 0.367 0.596 -4.865 1.00 94.94 113 GLU A C 1
ATOM 939 O O . GLU A 1 113 ? 0.504 -0.532 -5.353 1.00 94.94 113 GLU A O 1
ATOM 944 N N . PRO A 1 114 ? 1.439 1.404 -4.706 1.00 95.88 114 PRO A N 1
ATOM 945 C CA . PRO A 1 114 ? 2.772 1.001 -5.152 1.00 95.88 114 PRO A CA 1
ATOM 946 C C . PRO A 1 114 ? 3.313 -0.230 -4.418 1.00 95.88 114 PRO A C 1
ATOM 948 O O . PRO A 1 114 ? 4.178 -0.927 -4.935 1.00 95.88 114 PRO A O 1
ATOM 951 N N . TYR A 1 115 ? 2.824 -0.513 -3.212 1.00 96.25 115 TYR A N 1
ATOM 952 C CA . TYR A 1 115 ? 3.261 -1.651 -2.405 1.00 96.25 115 TYR A CA 1
ATOM 953 C C . TYR A 1 115 ? 2.464 -2.923 -2.706 1.00 96.25 115 TYR A C 1
ATOM 955 O O . TYR A 1 115 ? 2.799 -3.981 -2.173 1.00 96.25 115 TYR A O 1
ATOM 963 N N . VAL A 1 116 ? 1.447 -2.848 -3.574 1.00 94.56 116 VAL A N 1
ATOM 964 C CA . VAL A 1 116 ? 0.694 -4.011 -4.052 1.00 94.56 116 VAL A CA 1
ATOM 965 C C . VAL A 1 116 ? 1.507 -4.738 -5.119 1.00 94.56 116 VAL A C 1
ATOM 967 O O . VAL A 1 116 ? 1.365 -4.485 -6.314 1.00 94.56 116 VAL A O 1
ATOM 970 N N . CYS A 1 117 ? 2.419 -5.588 -4.655 1.00 92.25 117 CYS A N 1
ATOM 971 C CA . CYS A 1 117 ? 3.322 -6.406 -5.457 1.00 92.25 117 CYS A CA 1
ATOM 972 C C . CYS A 1 117 ? 3.367 -7.814 -4.864 1.00 92.25 117 CYS A C 1
ATOM 974 O O . CYS A 1 117 ? 3.498 -7.965 -3.648 1.00 92.25 117 CYS A O 1
ATOM 976 N N . VAL A 1 118 ? 3.323 -8.838 -5.717 1.00 91.19 118 VAL A N 1
ATOM 977 C CA . VAL A 1 118 ? 3.403 -10.240 -5.291 1.00 91.19 118 VAL A CA 1
ATOM 978 C C . VAL A 1 118 ? 4.650 -10.475 -4.432 1.00 91.19 118 VAL A C 1
ATOM 980 O O . VAL A 1 118 ? 5.755 -10.036 -4.769 1.00 91.19 118 VAL A O 1
ATOM 983 N N . GLY A 1 119 ? 4.456 -11.174 -3.314 1.00 90.12 119 GLY A N 1
ATOM 984 C CA . GLY A 1 119 ? 5.498 -11.508 -2.346 1.00 90.12 119 GLY A CA 1
ATOM 985 C C . GLY A 1 119 ? 5.746 -10.437 -1.282 1.00 90.12 119 GLY A C 1
ATOM 986 O O . GLY A 1 119 ? 6.466 -10.713 -0.324 1.00 90.12 119 GLY A O 1
ATOM 987 N N . ASN A 1 120 ? 5.151 -9.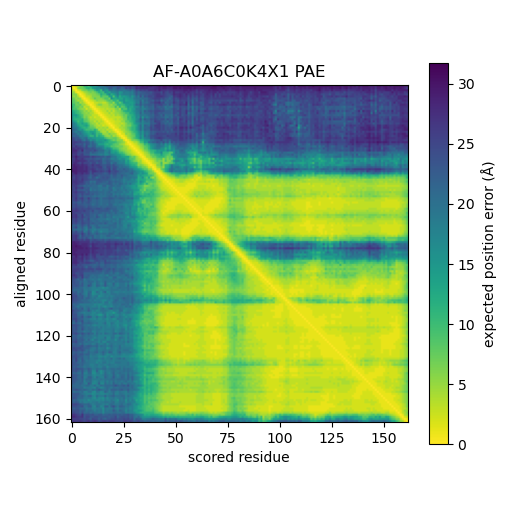243 -1.395 1.00 93.38 120 ASN A N 1
ATOM 988 C CA . ASN A 1 120 ? 5.153 -8.295 -0.284 1.00 93.38 120 ASN A CA 1
ATOM 989 C C . ASN A 1 120 ? 4.252 -8.795 0.848 1.00 93.38 120 ASN A C 1
ATOM 991 O O . ASN A 1 120 ? 3.188 -9.364 0.617 1.00 93.38 120 ASN A O 1
ATOM 995 N N . VAL A 1 121 ? 4.642 -8.479 2.080 1.00 95.31 121 VAL A N 1
ATOM 996 C CA . VAL A 1 121 ? 3.777 -8.580 3.256 1.00 95.31 121 VAL A CA 1
ATOM 997 C C . VAL A 1 121 ? 3.657 -7.186 3.846 1.00 95.31 121 VAL A C 1
ATOM 999 O O . VAL A 1 121 ? 4.654 -6.608 4.272 1.00 95.31 121 VAL A O 1
ATOM 1002 N N . ILE A 1 122 ? 2.452 -6.622 3.863 1.00 96.44 122 ILE A N 1
ATOM 1003 C CA . ILE A 1 122 ? 2.213 -5.308 4.461 1.00 96.44 122 ILE A CA 1
ATOM 1004 C 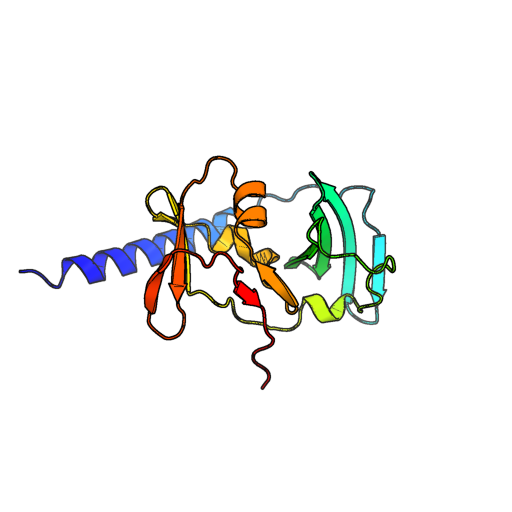C . ILE A 1 122 ? 1.968 -5.501 5.946 1.00 96.44 122 ILE A C 1
ATOM 1006 O O . ILE A 1 122 ? 0.903 -5.961 6.350 1.00 96.44 122 ILE A O 1
ATOM 1010 N N . ARG A 1 123 ? 2.967 -5.158 6.756 1.00 96.56 123 ARG A N 1
ATOM 1011 C CA . ARG A 1 123 ? 2.902 -5.230 8.221 1.00 96.56 123 ARG A CA 1
ATOM 1012 C C . ARG A 1 123 ? 2.696 -3.860 8.875 1.00 96.56 123 ARG A C 1
ATOM 1014 O O . ARG A 1 123 ? 3.103 -2.847 8.287 1.00 96.56 123 ARG A O 1
ATOM 1021 N N . PRO A 1 124 ? 2.145 -3.803 10.103 1.00 96.31 124 PRO A N 1
ATOM 1022 C CA . PRO A 1 124 ? 1.951 -2.552 10.836 1.00 96.31 124 PRO A CA 1
ATOM 1023 C C . PRO A 1 124 ? 3.204 -1.677 10.960 1.00 96.31 124 PRO A C 1
ATOM 1025 O O . PRO A 1 124 ? 3.089 -0.455 10.956 1.00 96.31 124 PRO A O 1
ATOM 1028 N N . GLU A 1 125 ? 4.409 -2.251 11.016 1.00 95.62 125 GLU A N 1
ATOM 1029 C CA . GLU A 1 125 ? 5.651 -1.474 11.123 1.00 95.62 125 GLU A CA 1
ATOM 1030 C C . GLU A 1 125 ? 5.920 -0.643 9.867 1.00 95.62 125 GLU A C 1
ATOM 1032 O O . GLU A 1 125 ? 6.396 0.489 9.968 1.00 95.62 125 GLU A O 1
ATOM 1037 N N . LEU A 1 126 ? 5.583 -1.176 8.688 1.00 96.25 126 LEU A N 1
ATOM 1038 C CA . LEU A 1 126 ? 5.662 -0.417 7.441 1.00 96.25 126 LEU A CA 1
ATOM 1039 C C . LEU A 1 126 ? 4.625 0.705 7.443 1.00 96.25 126 LEU A C 1
ATOM 1041 O O . LEU A 1 126 ? 4.957 1.841 7.117 1.00 96.25 126 LEU A O 1
ATOM 1045 N N . LEU A 1 127 ? 3.389 0.409 7.850 1.00 96.75 127 LEU A N 1
ATOM 1046 C CA . LEU A 1 127 ? 2.327 1.412 7.932 1.00 96.75 127 LEU A CA 1
ATOM 1047 C C . LEU A 1 127 ? 2.706 2.551 8.891 1.00 96.75 127 LEU A C 1
ATOM 1049 O O . LEU A 1 127 ? 2.538 3.725 8.566 1.00 96.75 127 LEU A O 1
ATOM 1053 N N . GLN A 1 128 ? 3.310 2.220 10.033 1.00 95.88 128 GLN A N 1
ATOM 1054 C CA . GLN A 1 128 ? 3.824 3.199 10.986 1.00 95.88 128 GLN A CA 1
ATOM 1055 C C . GLN A 1 128 ? 4.996 4.012 10.428 1.00 95.88 128 GLN A C 1
ATOM 1057 O O . GLN A 1 128 ? 5.135 5.196 10.741 1.00 95.88 128 GLN A O 1
ATOM 1062 N N . HIS A 1 129 ? 5.856 3.387 9.621 1.00 95.12 129 HIS A N 1
ATOM 1063 C CA . HIS A 1 129 ? 6.972 4.063 8.966 1.00 95.12 129 HIS A CA 1
ATOM 1064 C C . HIS A 1 129 ? 6.492 5.067 7.912 1.00 95.12 129 HIS A C 1
ATOM 1066 O O . HIS A 1 129 ? 6.977 6.198 7.890 1.00 95.12 129 HIS A O 1
ATOM 1072 N N . LEU A 1 130 ? 5.527 4.672 7.076 1.00 95.38 130 LEU A N 1
ATOM 1073 C CA . LEU A 1 130 ? 4.973 5.506 6.005 1.00 95.38 130 LEU A CA 1
ATOM 1074 C C . LEU A 1 130 ? 4.068 6.624 6.535 1.00 95.38 130 LEU A C 1
ATOM 1076 O O . LEU A 1 130 ? 4.105 7.743 6.024 1.00 95.38 130 LEU A O 1
ATOM 1080 N N . PHE A 1 131 ? 3.279 6.338 7.572 1.00 95.75 131 PHE A N 1
ATOM 1081 C CA . PHE A 1 131 ? 2.296 7.262 8.139 1.00 95.75 131 PHE A CA 1
ATOM 1082 C C . PHE A 1 131 ? 2.520 7.423 9.649 1.00 95.75 131 PHE A C 1
ATOM 1084 O O . PHE A 1 131 ? 1.705 6.967 10.465 1.00 95.75 131 PHE A O 1
ATOM 1091 N N . PRO A 1 132 ? 3.634 8.066 10.044 1.00 94.81 132 PRO A N 1
ATOM 1092 C CA . PRO A 1 132 ? 4.002 8.202 11.442 1.00 94.81 132 PRO A CA 1
ATOM 1093 C C . PRO A 1 132 ? 2.930 8.961 12.224 1.00 94.81 132 PRO A C 1
ATOM 1095 O O . PRO A 1 132 ? 2.380 9.959 11.762 1.00 94.81 132 PRO A O 1
ATOM 1098 N N . GLY A 1 133 ? 2.664 8.493 13.441 1.00 92.75 133 GLY A N 1
ATOM 1099 C CA . GLY A 1 133 ? 1.671 9.082 14.341 1.00 92.75 133 GLY A CA 1
ATOM 1100 C C . GLY A 1 133 ? 0.309 8.395 14.305 1.00 92.75 133 GLY A C 1
ATOM 1101 O O . GLY A 1 133 ? -0.461 8.589 15.243 1.00 92.75 133 GLY A O 1
ATOM 1102 N N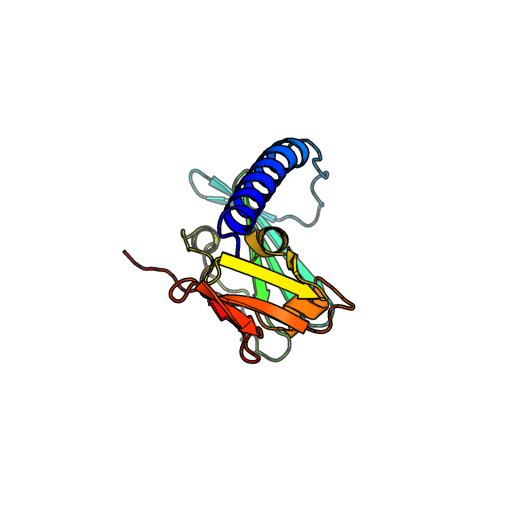 . SER A 1 134 ? 0.062 7.546 13.302 1.00 95.00 134 SER A N 1
ATOM 1103 C CA . SER A 1 134 ? -1.096 6.650 13.287 1.00 95.00 134 SER A CA 1
ATOM 1104 C C . SER A 1 134 ? -1.023 5.682 14.473 1.00 95.00 134 SER A C 1
ATOM 1106 O O . SER A 1 134 ? 0.069 5.231 14.818 1.00 95.00 134 SER A O 1
ATOM 1108 N N . LYS A 1 135 ? -2.145 5.378 15.131 1.00 92.38 135 LYS A N 1
ATOM 1109 C CA . LYS A 1 135 ? -2.169 4.452 16.283 1.00 92.38 135 LYS A CA 1
ATOM 1110 C C . LYS A 1 135 ? -2.956 3.183 16.020 1.00 92.38 135 LYS A C 1
ATOM 1112 O O . LYS A 1 135 ? -2.622 2.143 16.578 1.00 92.38 135 LYS A O 1
ATOM 1117 N N . ARG A 1 136 ? -4.007 3.275 15.209 1.00 95.12 136 ARG A N 1
ATOM 1118 C CA . ARG A 1 136 ? -4.883 2.154 14.890 1.00 95.12 136 ARG A CA 1
ATOM 1119 C C . ARG A 1 136 ? -5.082 2.058 13.390 1.00 95.12 136 ARG A C 1
ATOM 1121 O O . ARG A 1 136 ? -5.423 3.043 12.736 1.00 95.12 136 ARG A O 1
ATOM 1128 N N . TRP A 1 137 ? -4.920 0.843 12.887 1.00 97.12 137 TRP A N 1
ATOM 1129 C CA . TRP A 1 137 ? -5.140 0.501 11.493 1.00 97.12 137 TRP A CA 1
ATOM 1130 C C . TRP A 1 137 ? -6.349 -0.407 11.374 1.00 97.12 137 TRP A C 1
ATOM 1132 O O . TRP A 1 137 ? -6.549 -1.316 12.179 1.00 97.12 137 TRP A O 1
ATOM 1142 N N . ILE A 1 138 ? -7.161 -0.132 10.368 1.00 96.56 138 ILE A N 1
ATOM 1143 C CA . ILE A 1 138 ? -8.321 -0.933 10.010 1.00 96.56 138 ILE A CA 1
ATOM 1144 C C . ILE A 1 138 ? -8.249 -1.262 8.528 1.00 96.56 138 ILE A C 1
ATOM 1146 O O . ILE A 1 138 ? -7.697 -0.494 7.733 1.00 96.56 138 ILE A O 1
ATOM 1150 N N . TYR A 1 139 ? -8.835 -2.387 8.153 1.00 96.75 139 TYR A N 1
ATOM 1151 C CA . TYR A 1 139 ? -9.047 -2.724 6.757 1.00 96.75 139 TYR A CA 1
ATOM 1152 C C . TYR A 1 139 ? -10.422 -3.352 6.557 1.00 96.75 139 TYR A C 1
ATOM 1154 O O . TYR A 1 139 ? -11.032 -3.869 7.494 1.00 96.75 139 TYR A O 1
ATOM 1162 N N . VAL A 1 140 ? -10.912 -3.284 5.323 1.00 96.25 140 VAL A N 1
ATOM 1163 C CA . VAL A 1 140 ? -12.125 -3.992 4.908 1.00 96.25 140 VAL A CA 1
ATOM 1164 C C . VAL A 1 140 ? -11.713 -5.245 4.154 1.00 96.25 140 VAL A C 1
ATOM 1166 O O . VAL A 1 140 ? -11.091 -5.159 3.088 1.00 96.25 140 VAL A O 1
ATOM 1169 N N . HIS A 1 141 ? -12.068 -6.400 4.712 1.00 93.12 141 HIS A N 1
ATOM 1170 C CA . HIS A 1 141 ? -11.717 -7.697 4.145 1.00 93.12 141 HIS A CA 1
ATOM 1171 C C . HIS A 1 141 ? -12.443 -7.918 2.801 1.00 93.12 141 HIS A C 1
ATOM 1173 O O . HIS A 1 141 ? -13.653 -7.686 2.714 1.00 93.12 141 HIS A O 1
ATOM 1179 N N . PRO A 1 142 ? -11.758 -8.408 1.750 1.00 89.31 142 PRO A N 1
ATOM 1180 C CA . PRO A 1 142 ? -12.317 -8.474 0.398 1.00 89.31 142 PRO A CA 1
ATOM 1181 C C . PRO A 1 142 ? -13.460 -9.490 0.240 1.00 89.31 142 PRO A C 1
ATOM 1183 O O . PRO A 1 142 ? -14.344 -9.313 -0.588 1.00 89.31 142 PRO A O 1
ATOM 1186 N N . THR A 1 143 ? -13.477 -10.559 1.035 1.00 90.31 143 THR A N 1
ATOM 1187 C CA . THR A 1 143 ? -14.546 -11.574 0.956 1.00 90.31 143 THR A CA 1
ATOM 1188 C C . THR A 1 143 ? -15.753 -11.261 1.841 1.00 90.31 143 THR A C 1
ATOM 1190 O O . THR A 1 143 ? -16.888 -11.465 1.421 1.00 90.31 143 THR A O 1
ATOM 1193 N N . THR A 1 144 ? -15.531 -10.793 3.074 1.00 93.81 144 THR A N 1
ATOM 1194 C CA . THR A 1 144 ? -16.604 -10.592 4.059 1.00 93.81 144 THR A CA 1
ATOM 1195 C C . THR A 1 144 ? -17.164 -9.173 4.045 1.00 93.81 144 THR A C 1
ATOM 1197 O O . THR A 1 144 ? -18.270 -8.967 4.532 1.00 93.81 144 THR A O 1
ATOM 1200 N N . PHE A 1 145 ? -16.439 -8.203 3.470 1.00 94.31 145 PHE A N 1
ATOM 1201 C CA . PHE A 1 145 ? -16.764 -6.771 3.507 1.00 94.31 145 PHE A CA 1
ATOM 1202 C C . PHE A 1 145 ? -16.869 -6.192 4.926 1.00 94.31 145 PHE A C 1
ATOM 1204 O O . PHE A 1 145 ? -17.443 -5.121 5.127 1.00 94.31 145 PHE A O 1
ATOM 1211 N N . GLU A 1 146 ? -16.300 -6.880 5.914 1.00 96.19 146 GLU A N 1
ATOM 1212 C CA . GLU A 1 146 ? -16.291 -6.433 7.301 1.00 96.19 146 GLU A CA 1
ATOM 1213 C C . GLU A 1 146 ? -15.076 -5.546 7.573 1.00 96.19 146 GLU A C 1
ATOM 1215 O O . GLU A 1 146 ? -13.954 -5.847 7.153 1.00 96.19 146 GLU A O 1
ATOM 1220 N N . GLU A 1 147 ? -15.310 -4.445 8.289 1.00 95.81 147 GLU A N 1
ATOM 1221 C CA . GLU A 1 147 ? -14.248 -3.602 8.830 1.00 95.81 147 GLU A CA 1
ATOM 1222 C C . GLU A 1 147 ? -13.654 -4.284 10.062 1.00 95.81 147 GLU A C 1
ATOM 1224 O O . GLU A 1 147 ? -14.348 -4.533 11.051 1.00 95.81 147 GLU A O 1
ATOM 1229 N N . THR A 1 148 ? -12.362 -4.585 10.002 1.00 95.69 148 THR A N 1
ATOM 1230 C CA . THR A 1 148 ? -11.637 -5.263 11.079 1.00 95.69 148 THR A CA 1
ATOM 1231 C C . THR A 1 148 ? -10.310 -4.564 11.354 1.00 95.69 148 THR A C 1
ATOM 1233 O O . THR A 1 148 ? -9.842 -3.736 10.568 1.00 95.69 148 THR A O 1
ATOM 1236 N N . GLU A 1 149 ? -9.722 -4.839 12.518 1.00 96.19 149 GLU A N 1
ATOM 1237 C CA . GLU A 1 149 ? -8.391 -4.332 12.849 1.00 96.19 149 GLU A CA 1
ATOM 1238 C C . GLU A 1 149 ? -7.339 -4.961 11.935 1.00 96.19 149 GLU A C 1
ATOM 1240 O O . GLU A 1 149 ? -7.429 -6.136 11.578 1.00 96.19 149 GLU A O 1
ATOM 1245 N N . PHE A 1 150 ? -6.352 -4.163 11.534 1.00 96.38 150 PHE A N 1
ATOM 1246 C CA . PHE A 1 150 ? -5.281 -4.643 10.674 1.00 96.38 150 PHE A CA 1
ATOM 1247 C C . PHE A 1 150 ? -4.457 -5.718 11.406 1.00 96.38 150 PHE A C 1
ATOM 1249 O O . PHE A 1 150 ? -4.026 -5.474 12.537 1.00 96.38 150 PHE A O 1
ATOM 1256 N N . PRO A 1 151 ? -4.225 -6.891 10.793 1.00 96.56 151 PRO A N 1
ATOM 1257 C CA . PRO A 1 151 ? -3.569 -8.010 11.458 1.00 96.56 151 PRO A CA 1
ATOM 1258 C C . PRO A 1 151 ? -2.130 -7.668 11.844 1.00 96.56 151 PRO A C 1
ATOM 1260 O O . PRO A 1 151 ? -1.400 -7.004 11.104 1.00 96.56 151 PRO A O 1
ATOM 1263 N N . SER A 1 152 ? -1.706 -8.160 13.006 1.00 95.50 152 SER A N 1
ATOM 1264 C CA . SER A 1 152 ? -0.376 -7.880 13.555 1.00 95.50 152 SER A CA 1
ATOM 1265 C C . SER A 1 152 ? 0.751 -8.564 12.779 1.00 95.50 152 SER A C 1
ATOM 1267 O O . SER A 1 152 ? 1.840 -8.020 12.642 1.00 95.50 152 SER A O 1
ATOM 1269 N N . GLU A 1 153 ? 0.463 -9.733 12.217 1.00 94.94 153 GLU A N 1
ATOM 1270 C CA . GLU A 1 153 ? 1.307 -10.506 11.311 1.00 94.94 153 GLU A CA 1
ATOM 1271 C C . GLU A 1 153 ? 1.437 -9.861 9.918 1.00 94.94 153 GLU A C 1
ATOM 1273 O O . GLU A 1 153 ? 2.369 -10.172 9.169 1.00 94.94 153 GLU A O 1
ATOM 1278 N N . GLY A 1 154 ? 0.540 -8.922 9.600 1.00 96.19 154 GLY A N 1
ATOM 1279 C CA . GLY A 1 154 ? 0.420 -8.269 8.304 1.00 96.19 154 GLY A CA 1
ATOM 1280 C C . GLY A 1 154 ? -0.397 -9.055 7.281 1.00 96.19 154 GLY A C 1
ATOM 1281 O O . GLY A 1 154 ? -0.881 -10.152 7.539 1.00 96.19 154 GLY A O 1
ATOM 1282 N N . ILE A 1 155 ? -0.564 -8.465 6.098 1.00 95.94 155 ILE A N 1
ATOM 1283 C CA . ILE A 1 155 ? -1.315 -9.061 4.988 1.00 95.94 155 ILE A CA 1
ATOM 1284 C C . ILE A 1 155 ? -0.347 -9.377 3.846 1.00 95.94 155 ILE A C 1
ATOM 1286 O O . ILE A 1 155 ? 0.335 -8.483 3.341 1.00 95.94 155 ILE A O 1
ATOM 1290 N N . SER A 1 156 ? -0.282 -10.652 3.460 1.00 94.75 156 SER A N 1
ATOM 1291 C CA . SER A 1 156 ? 0.505 -11.131 2.319 1.00 94.75 156 SER A CA 1
ATOM 1292 C C . SER A 1 156 ? -0.178 -10.775 1.001 1.00 94.75 156 SER A C 1
ATOM 1294 O O . SER A 1 156 ? -1.399 -10.876 0.882 1.00 94.75 156 SER A O 1
ATOM 1296 N N . ILE A 1 157 ? 0.610 -10.368 0.011 1.00 93.75 157 ILE A N 1
ATOM 1297 C CA . ILE A 1 157 ? 0.145 -10.084 -1.344 1.00 93.75 157 ILE A CA 1
ATOM 1298 C C . ILE A 1 157 ? 0.525 -11.265 -2.218 1.00 93.75 157 ILE A C 1
ATOM 1300 O O . ILE A 1 157 ? 1.687 -11.460 -2.587 1.00 93.75 157 ILE A O 1
ATOM 1304 N N . GLU A 1 158 ? -0.477 -12.074 -2.517 1.00 90.31 158 GLU A N 1
ATOM 1305 C CA . GLU A 1 158 ? -0.326 -13.302 -3.280 1.00 90.31 158 GLU A CA 1
ATOM 1306 C C . GLU A 1 158 ? -0.730 -13.078 -4.738 1.00 90.31 158 GLU A C 1
ATOM 1308 O O . GLU A 1 158 ? -1.442 -12.132 -5.082 1.00 90.31 158 GLU A O 1
ATOM 1313 N N . ASN A 1 159 ? -0.226 -13.939 -5.617 1.00 84.31 159 ASN A N 1
ATOM 1314 C CA . ASN A 1 159 ? -0.698 -13.974 -6.990 1.00 84.31 159 ASN A CA 1
ATOM 1315 C C . ASN A 1 159 ? -2.011 -14.767 -7.022 1.00 84.31 159 ASN A C 1
ATOM 1317 O O . ASN A 1 159 ? -2.007 -15.957 -6.711 1.00 84.31 159 ASN A O 1
ATOM 1321 N N . ASP A 1 160 ? -3.103 -14.122 -7.436 1.00 71.62 160 ASP A N 1
ATOM 1322 C CA . ASP A 1 160 ? -4.433 -14.738 -7.563 1.00 71.62 160 ASP A CA 1
ATOM 1323 C C . ASP A 1 160 ? -4.511 -15.825 -8.654 1.00 71.62 160 ASP A C 1
ATOM 1325 O O . ASP A 1 160 ? -5.562 -16.449 -8.807 1.00 71.62 160 ASP A O 1
ATOM 1329 N N . GLY A 1 161 ? -3.425 -16.062 -9.402 1.00 57.28 161 GLY A N 1
ATOM 1330 C CA . GLY A 1 161 ? -3.149 -17.326 -10.086 1.00 57.28 161 GLY A CA 1
ATOM 1331 C C . GLY A 1 161 ? -4.341 -17.914 -10.842 1.00 57.28 161 GLY A C 1
ATOM 1332 O O . GLY A 1 161 ? -4.854 -18.971 -10.469 1.00 57.28 161 GLY A O 1
ATOM 1333 N N . LYS A 1 162 ? -4.765 -17.240 -11.912 1.00 45.56 162 LYS A N 1
ATOM 1334 C CA . LYS A 1 162 ? -5.472 -17.887 -13.022 1.00 45.56 162 LYS A CA 1
ATOM 1335 C C . LYS A 1 162 ? -4.568 -17.967 -14.234 1.00 45.56 162 LYS A C 1
ATOM 1337 O O . LYS A 1 162 ? -3.900 -16.951 -14.515 1.00 45.56 162 LYS A O 1
#

Sequence (162 aa):
MSTAATAIFCIVRAAIIVKRWFASVCSRPTPDPSIQKVEEDEHTYAETWKSEKGFMFQTVWQDEDKKVRVFYPYEEIRRRRPTDEPSRFFVDCKPPWFFIGCDNSVDRTMDLEPYVCVGNVIRPELLQHLFPGSKRWIYVHPTTFEETEFPSEGISIENDGK

Solvent-accessible surface area (backbone atoms only — not comparable to full-atom values): 9892 Å² total; per-residue (Å²): 136,77,76,67,63,62,60,53,54,56,55,55,52,54,56,53,53,59,59,51,59,68,64,65,78,75,71,82,78,81,85,65,90,78,55,49,76,48,84,53,103,88,51,63,34,37,38,40,78,47,77,55,98,58,34,36,37,43,38,41,33,49,88,92,48,57,35,37,46,71,42,58,67,83,55,80,68,70,88,58,78,75,88,67,61,75,71,62,50,70,49,83,52,69,68,80,43,78,38,34,25,32,63,93,70,44,78,43,48,73,83,44,50,35,48,62,23,56,77,25,64,58,31,57,70,57,52,41,67,79,45,68,86,59,84,49,50,35,30,24,38,70,88,79,68,46,79,42,72,54,54,83,89,31,50,69,29,56,66,78,80,128

Organism: NCBI:txid1070528

Radius of gyration: 17.93 Å; Cα contacts (8 Å, |Δi|>4): 216; chains: 1; bounding box: 58×35×42 Å

Mean predicted aligned error: 11.65 Å

Secondary structure (DSSP, 8-state):
--THHHHHHHHHHHHHHHHHHHHHTT-PPPPPTTPEEEEETTEEEEEEEEEETTEEEEEEEETTEEEEEEE-TTS---SS-----GGGGGS----S-SEEEETTTEE-TTTTGGG--TT-EE-HHHHHHHSTT---EEEE-TTT--EEEPPTT-EE------

pLDDT: mean 78.47, std 19.43, range [41.03, 97.12]

Foldseek 3Di:
D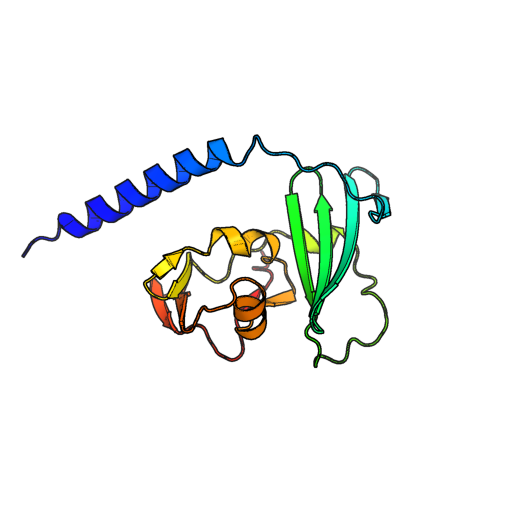DPVPVVVVVVVVVVVVVVVVVVVVPDDDDDDPQWDWDDDDPWIKIWDWDDDPQKIWIWIDTPPAIAIAIDHNPPPPPPDDPPDDSVQFPQDFDDQFPFKAFDPRHTCPVVCVNHLGAFHFAAVVVVCVSPPPTDWMWTQGPPPRDIDTADRRGHHTHRPDD